Protein 9HVC (pdb70)

Sequence (69 aa):
GSDDGAFGDIWAYMSEALTGAPGKIIACGMLFSVAYFGVVKPNLGLALVSALMMLVMANGEKIISSFLD

Structure (mmCIF, N/CA/C/O backbone):
data_9HVC
#
_entry.id   9HVC
#
_cell.length_a   1.00
_cell.length_b   1.00
_cell.length_c   1.00
_cell.angle_alpha   90.00
_cell.angle_beta   90.00
_cell.angle_gamma   90.00
#
_symmetry.space_group_name_H-M   'P 1'
#
loop_
_entity.id
_entity.type
_entity.pdbx_description
1 polymer 'Pili assembly chaperone'
2 non-polymer 1,2-DIPALMITOYL-PHOSPHATIDYL-GLYCEROLE
3 water water
#
loop_
_atom_site.group_PDB
_atom_site.id
_atom_site.type_symbol
_atom_site.label_atom_id
_atom_site.label_alt_id
_atom_site.label_comp_id
_atom_site.label_asym_id
_atom_site.label_entity_id
_atom_site.label_seq_id
_atom_site.pdbx_PDB_ins_code
_atom_site.Cartn_x
_atom_site.Cartn_y
_atom_site.Cartn_z
_atom_site.occupancy
_atom_site.B_iso_or_equiv
_atom_site.auth_seq_id
_atom_site.auth_comp_id
_atom_site.auth_asym_id
_atom_site.auth_atom_id
_atom_site.pdbx_PDB_model_num
ATOM 1 N N . GLY A 1 1 ? 175.546 204.667 195.393 1.00 55.47 1 GLY A N 1
ATOM 2 C CA . GLY A 1 1 ? 176.000 204.207 196.691 1.00 55.17 1 GLY A CA 1
ATOM 3 C C . GLY A 1 1 ? 177.401 204.666 197.038 1.00 62.62 1 GLY A C 1
ATOM 4 O O . GLY A 1 1 ? 177.977 205.511 196.356 1.00 70.61 1 GLY A O 1
ATOM 5 N N . SER A 1 2 ? 177.954 204.108 198.108 1.00 65.89 2 SER A N 1
ATOM 6 C CA . SER A 1 2 ? 179.298 204.434 198.561 1.00 64.17 2 SER A CA 1
ATOM 7 C C . SER A 1 2 ? 180.191 203.218 198.376 1.00 68.43 2 SER A C 1
ATOM 8 O O . SER A 1 2 ? 179.811 202.102 198.744 1.00 72.94 2 SER A O 1
ATOM 11 N N . ASP A 1 3 ? 181.373 203.436 197.803 1.00 65.93 3 ASP A N 1
ATOM 12 C CA . ASP A 1 3 ? 182.316 202.353 197.564 1.00 59.11 3 ASP A CA 1
ATOM 13 C C . ASP A 1 3 ? 183.160 202.016 198.784 1.00 62.63 3 ASP A C 1
ATOM 14 O O . ASP A 1 3 ? 183.870 201.006 198.764 1.00 64.96 3 ASP A O 1
ATOM 19 N N . ASP A 1 4 ? 183.102 202.826 199.835 1.00 65.18 4 ASP A N 1
ATOM 20 C CA . ASP A 1 4 ? 183.941 202.659 201.007 1.00 64.10 4 ASP A CA 1
ATOM 21 C C . ASP A 1 4 ? 183.153 201.987 202.130 1.00 62.97 4 ASP A C 1
ATOM 22 O O . ASP A 1 4 ? 182.026 201.524 201.941 1.00 66.09 4 ASP A O 1
ATOM 27 N N . GLY A 1 5 ? 183.754 201.933 203.314 1.00 55.19 5 GLY A N 1
ATOM 28 C CA . GLY A 1 5 ? 183.112 201.330 204.463 1.00 52.82 5 GLY A CA 1
ATOM 29 C C . GLY A 1 5 ? 183.808 200.067 204.920 1.00 56.50 5 GLY A C 1
ATOM 30 O O . GLY A 1 5 ? 184.963 199.823 204.562 1.00 60.30 5 GLY A O 1
ATOM 31 N N . ALA A 1 6 ? 183.111 199.255 205.716 1.00 48.32 6 ALA A N 1
ATOM 32 C CA . ALA A 1 6 ? 183.695 198.008 206.192 1.00 46.52 6 ALA A CA 1
ATOM 33 C C . ALA A 1 6 ? 183.963 197.038 205.050 1.00 51.03 6 ALA A C 1
ATOM 34 O O . ALA A 1 6 ? 184.948 196.294 205.089 1.00 55.87 6 ALA A O 1
ATOM 36 N N . PHE A 1 7 ? 183.105 197.031 204.033 1.00 47.77 7 PHE A N 1
ATOM 37 C CA . PHE A 1 7 ? 183.209 196.103 202.918 1.00 43.50 7 PHE A CA 1
ATOM 38 C C . PHE A 1 7 ? 183.787 196.748 201.666 1.00 45.32 7 PHE A C 1
ATOM 39 O O . PHE A 1 7 ? 183.695 196.163 200.583 1.00 48.40 7 PHE A O 1
ATOM 47 N N . GLY A 1 8 ? 184.374 197.938 201.79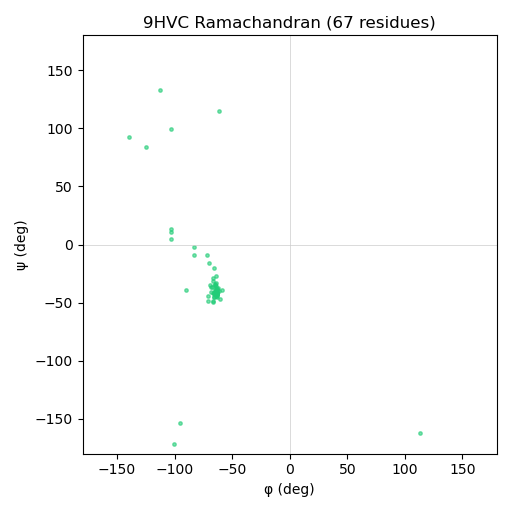0 1.00 42.58 8 GLY A N 1
ATOM 48 C CA . GLY A 1 8 ? 184.953 198.591 200.627 1.00 39.68 8 GLY A CA 1
ATOM 49 C C . GLY A 1 8 ? 186.128 197.830 200.045 1.00 44.74 8 GLY A C 1
ATOM 50 O O . GLY A 1 8 ? 186.273 197.734 198.825 1.00 49.46 8 GLY A O 1
ATOM 51 N N . ASP A 1 9 ? 186.987 197.284 200.909 1.00 49.17 9 ASP A N 1
ATOM 52 C CA . ASP A 1 9 ? 188.134 196.518 200.432 1.00 41.47 9 ASP A CA 1
ATOM 53 C C . ASP A 1 9 ? 187.695 195.253 199.706 1.00 45.09 9 ASP A C 1
ATOM 54 O O . ASP A 1 9 ? 188.294 194.874 198.694 1.00 49.30 9 ASP A O 1
ATOM 59 N N . ILE A 1 10 ? 186.663 194.579 200.215 1.00 37.67 10 ILE A N 1
ATOM 60 C CA . ILE A 1 10 ? 186.130 193.410 199.523 1.00 39.90 10 ILE A CA 1
ATOM 61 C C . ILE A 1 10 ? 185.560 193.810 198.170 1.00 41.25 10 ILE A C 1
ATOM 62 O O . ILE A 1 10 ? 185.800 193.144 197.157 1.00 45.39 10 ILE A O 1
ATOM 67 N N . TRP A 1 11 ? 184.799 194.906 198.131 1.00 44.75 11 TRP A N 1
ATOM 68 C CA . TRP A 1 11 ? 184.253 195.381 196.865 1.00 41.94 11 TRP A CA 1
ATOM 69 C C . TRP A 1 11 ? 185.361 195.797 195.909 1.00 39.63 11 TRP A C 1
ATOM 70 O O . TRP A 1 11 ? 185.296 195.508 194.709 1.00 44.56 11 TRP A O 1
ATOM 81 N N . ALA A 1 12 ? 186.385 196.482 196.423 1.00 41.35 12 ALA A N 1
ATOM 82 C CA . ALA A 1 12 ? 187.494 196.904 195.575 1.00 43.81 12 ALA A CA 1
ATOM 83 C C . ALA A 1 12 ? 188.231 195.706 194.994 1.00 43.05 12 ALA A C 1
ATOM 84 O O . ALA A 1 12 ? 188.570 195.693 193.806 1.00 42.26 12 ALA A O 1
ATOM 86 N N . TYR A 1 13 ? 188.484 194.687 195.816 1.00 43.25 13 TYR A N 1
ATOM 87 C CA . TYR A 1 13 ? 189.156 193.494 195.318 1.00 41.41 13 TYR A CA 1
ATOM 88 C C . TYR A 1 13 ? 188.293 192.763 194.299 1.00 46.96 13 TYR A C 1
ATOM 89 O O . TYR A 1 13 ? 188.784 192.356 193.240 1.00 48.93 13 TYR A O 1
ATOM 98 N N . MET A 1 14 ? 187.006 192.589 194.599 1.00 46.64 14 MET A N 1
ATOM 99 C CA . MET A 1 14 ? 186.131 191.843 193.702 1.00 44.19 14 MET A CA 1
ATOM 100 C C . MET A 1 14 ? 185.965 192.552 192.365 1.00 44.73 14 MET A C 1
ATOM 101 O O . MET A 1 14 ? 185.997 191.910 191.310 1.00 45.65 14 MET A O 1
ATOM 106 N N . SER A 1 15 ? 185.783 193.874 192.387 1.00 45.09 15 SER A N 1
ATOM 107 C CA . SER A 1 15 ? 185.614 194.615 191.141 1.00 44.98 15 SER A CA 1
ATOM 108 C C . SER A 1 15 ? 186.877 194.564 190.290 1.00 49.62 15 SER A C 1
ATOM 109 O O . SER A 1 15 ? 186.802 194.433 189.063 1.00 55.27 15 SER A O 1
ATOM 112 N N . GLU A 1 16 ? 188.046 194.677 190.922 1.00 45.01 16 GLU A N 1
ATOM 113 C CA . GLU A 1 16 ? 189.297 194.584 190.178 1.00 47.86 16 GLU A CA 1
ATOM 114 C C . GLU A 1 16 ? 189.524 193.174 189.648 1.00 47.30 16 GLU A C 1
ATOM 115 O O . GLU A 1 16 ? 190.052 192.998 188.545 1.00 53.39 16 GLU A O 1
ATOM 121 N N . ALA A 1 17 ? 189.137 192.158 190.422 1.00 43.51 17 ALA A N 1
ATOM 122 C CA . ALA A 1 17 ? 189.308 190.774 189.998 1.00 41.03 17 ALA A CA 1
ATOM 123 C C . ALA A 1 17 ? 188.459 190.426 188.785 1.00 42.17 17 ALA A C 1
ATOM 124 O O . ALA A 1 17 ? 188.759 189.445 188.098 1.00 46.47 17 ALA A O 1
ATOM 126 N N . LEU A 1 18 ? 187.406 191.199 188.513 1.00 42.61 18 LEU A N 1
ATOM 127 C CA . LEU A 1 18 ? 186.565 190.932 187.352 1.00 38.00 18 LEU A CA 1
ATOM 128 C C . LEU A 1 18 ? 187.348 191.091 186.056 1.00 45.67 18 LEU A C 1
ATOM 129 O O . LEU A 1 18 ? 187.188 190.297 185.123 1.00 47.08 18 LEU A O 1
ATOM 134 N N . THR A 1 19 ? 188.194 192.115 185.975 1.00 44.54 19 THR A N 1
ATOM 135 C CA . THR A 1 19 ? 189.058 192.322 184.822 1.00 40.06 19 THR A CA 1
ATOM 136 C C . THR A 1 19 ? 190.500 191.913 185.083 1.00 40.49 19 THR A C 1
ATOM 137 O O . THR A 1 19 ? 191.355 192.121 184.219 1.00 48.15 19 THR A O 1
ATOM 141 N N . GLY A 1 20 ? 190.790 191.345 186.244 1.00 40.21 20 GLY A N 1
ATOM 142 C CA . GLY A 1 20 ? 192.113 190.890 186.601 1.00 35.69 20 GLY A CA 1
ATOM 143 C C . GLY A 1 20 ? 192.312 189.418 186.317 1.00 42.92 20 GLY A C 1
ATOM 144 O O . GLY A 1 20 ? 191.662 188.836 185.442 1.00 49.09 20 GLY A O 1
ATOM 145 N N . ALA A 1 21 ? 193.223 188.805 187.071 1.00 42.53 21 ALA A N 1
ATOM 146 C CA . ALA A 1 21 ? 193.531 187.391 186.862 1.00 39.03 21 ALA A CA 1
ATOM 147 C C . ALA A 1 21 ? 192.328 186.477 187.068 1.00 40.84 21 ALA A C 1
ATOM 148 O O . ALA A 1 21 ? 192.114 185.587 186.227 1.00 40.84 21 ALA A O 1
ATOM 150 N N . PRO A 1 22 ? 191.525 186.605 188.137 1.00 37.13 22 PRO A N 1
ATOM 151 C CA . PRO A 1 22 ? 190.346 185.727 188.249 1.00 36.16 22 PRO A CA 1
ATOM 152 C C . PRO A 1 22 ? 189.376 185.861 187.088 1.00 39.53 22 PRO A C 1
ATOM 153 O O . PRO A 1 22 ? 188.829 184.854 186.625 1.00 43.65 22 PRO A O 1
ATOM 157 N N . GLY A 1 23 ? 189.150 187.082 186.602 1.00 40.83 23 GLY A N 1
ATOM 158 C CA . GLY A 1 23 ? 188.309 187.252 185.430 1.00 27.52 23 GLY A CA 1
ATOM 159 C C . GLY A 1 23 ? 188.945 186.687 184.175 1.00 34.05 23 GLY A C 1
ATOM 160 O O . GLY A 1 23 ? 188.258 186.141 183.310 1.00 38.12 23 GLY A O 1
ATOM 161 N N . LYS A 1 24 ? 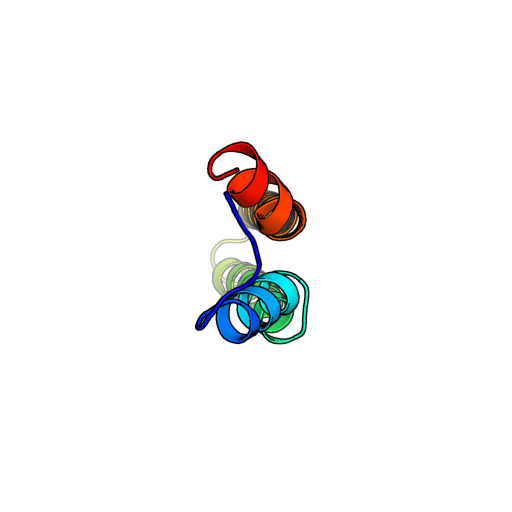190.266 186.822 184.055 1.00 41.00 24 LYS A N 1
ATOM 162 C CA . LYS A 1 24 ? 190.963 186.303 182.883 1.00 29.92 24 LYS A CA 1
ATOM 163 C C . LYS A 1 24 ? 190.975 184.780 182.875 1.00 31.72 24 LYS A C 1
ATOM 164 O O . LYS A 1 24 ? 190.916 184.158 181.808 1.00 38.06 24 LYS A O 1
ATOM 170 N N . ILE A 1 25 ? 191.065 184.161 184.054 1.00 31.85 25 ILE A N 1
ATOM 171 C CA . ILE A 1 25 ? 191.026 182.704 184.140 1.00 27.92 25 ILE A CA 1
ATOM 172 C C . ILE A 1 25 ? 189.681 182.179 183.656 1.00 35.76 25 ILE A C 1
ATOM 173 O O . ILE A 1 25 ? 189.611 181.181 182.928 1.00 43.65 25 ILE A O 1
ATOM 178 N N . ILE A 1 26 ? 188.592 182.838 184.054 1.00 31.36 26 ILE A N 1
ATOM 179 C CA . ILE A 1 26 ? 187.270 182.458 183.566 1.00 30.41 26 ILE A CA 1
ATOM 180 C C . ILE A 1 26 ? 187.170 182.685 182.063 1.00 35.45 26 ILE A C 1
ATOM 181 O O . ILE A 1 26 ? 186.624 181.851 181.331 1.00 43.74 26 ILE A O 1
ATOM 186 N N . ALA A 1 27 ? 187.688 183.816 181.579 1.00 37.62 27 ALA A N 1
ATOM 187 C CA . ALA A 1 27 ? 187.675 184.088 180.146 1.00 30.69 27 ALA A CA 1
ATOM 188 C C . ALA A 1 27 ? 188.504 183.066 179.379 1.00 36.90 27 ALA A C 1
ATOM 189 O O . ALA A 1 27 ? 188.128 182.655 178.276 1.00 43.53 27 ALA A O 1
ATOM 191 N N . CYS A 1 28 ? 189.643 182.654 179.940 1.00 35.03 28 CYS A N 1
ATOM 192 C CA . CYS A 1 28 ? 190.435 181.600 179.316 1.00 27.94 28 CYS A CA 1
ATOM 193 C C . CYS A 1 28 ? 189.673 180.282 179.299 1.00 40.74 28 CYS A C 1
ATOM 194 O O . CYS A 1 28 ? 189.802 179.493 178.356 1.00 43.28 28 CYS A O 1
ATOM 197 N N . GLY A 1 29 ? 188.882 180.024 180.341 1.00 33.76 29 GLY A N 1
ATOM 198 C CA . GLY A 1 29 ? 188.062 178.826 180.356 1.00 24.12 29 GLY A CA 1
ATOM 199 C C . GLY A 1 29 ? 187.020 178.816 179.255 1.00 32.95 29 GLY A C 1
ATOM 200 O O . GLY A 1 29 ? 186.697 177.761 178.706 1.00 40.87 29 GLY A O 1
ATOM 201 N N . MET A 1 30 ? 186.468 179.987 178.928 1.00 38.94 30 MET A N 1
ATOM 202 C CA . MET A 1 30 ? 185.511 180.073 177.829 1.00 35.81 30 MET A CA 1
ATOM 203 C C . MET A 1 30 ? 186.164 179.698 176.506 1.00 39.31 30 MET A C 1
ATOM 204 O O . MET A 1 30 ? 185.572 178.989 175.687 1.00 46.20 30 MET A O 1
ATOM 209 N N . LEU A 1 31 ? 187.386 180.181 176.275 1.00 39.84 31 LEU A N 1
ATOM 210 C CA . LEU A 1 31 ? 188.093 179.845 175.044 1.00 40.40 31 LEU A CA 1
ATOM 211 C C . LEU A 1 31 ? 188.441 178.365 174.997 1.00 37.29 31 LEU A C 1
ATOM 212 O O . LEU A 1 31 ? 188.312 177.723 173.949 1.00 46.15 31 LEU A O 1
ATOM 217 N N . PHE A 1 32 ? 188.886 177.806 176.124 1.00 36.37 32 PHE A N 1
ATOM 218 C CA . PHE A 1 32 ? 189.156 176.374 176.184 1.00 29.38 32 PHE A CA 1
ATOM 219 C C . PHE A 1 32 ? 187.885 1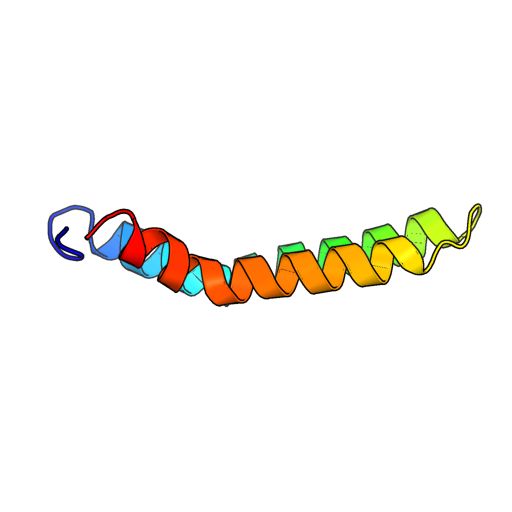75.570 175.953 1.00 34.39 32 PHE A C 1
ATOM 220 O O . PHE A 1 32 ? 187.904 174.552 175.254 1.00 42.36 32 PHE A O 1
ATOM 228 N N . SER A 1 33 ? 186.772 176.013 176.539 1.00 32.72 33 SER A N 1
ATOM 229 C CA . SER A 1 33 ? 185.502 175.325 176.339 1.00 27.32 33 SER A CA 1
A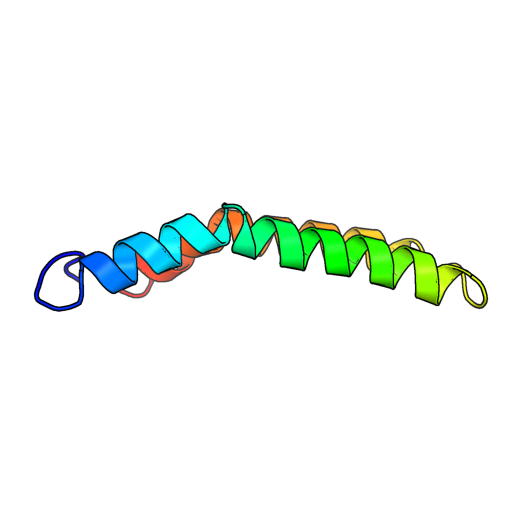TOM 230 C C . SER A 1 33 ? 185.049 175.409 174.888 1.00 36.77 33 SER A C 1
ATOM 231 O O . SER A 1 33 ? 184.549 174.427 174.328 1.00 40.73 33 SER A O 1
ATOM 234 N N . VAL A 1 34 ? 185.211 176.577 174.263 1.00 39.11 34 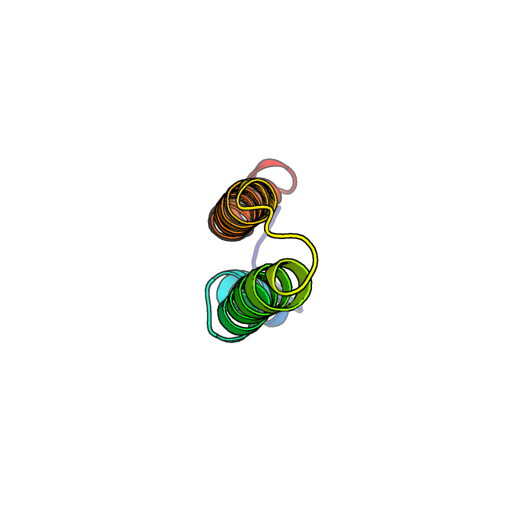VAL A N 1
ATOM 235 C CA . VAL A 1 34 ? 184.825 176.734 172.863 1.00 35.96 34 VAL A CA 1
ATOM 236 C C . VAL A 1 34 ? 185.671 175.829 171.979 1.00 36.83 34 VAL A C 1
ATOM 237 O O . VAL A 1 34 ? 185.161 175.155 171.077 1.00 38.69 34 VAL A O 1
ATOM 241 N N . ALA A 1 35 ? 186.981 175.800 172.229 1.00 35.80 35 ALA A N 1
ATOM 242 C CA . ALA A 1 35 ? 187.860 174.929 171.460 1.00 29.84 35 ALA A CA 1
ATOM 243 C C . ALA A 1 35 ? 187.519 173.461 171.678 1.00 34.82 35 ALA A C 1
ATOM 244 O O . ALA A 1 35 ? 187.468 172.681 170.720 1.00 44.23 35 ALA A O 1
ATOM 246 N N . TYR A 1 36 ? 187.276 173.065 172.929 1.00 31.88 36 TYR A N 1
ATOM 247 C CA . TYR A 1 36 ? 187.037 171.656 173.223 1.00 30.81 36 TYR A CA 1
ATOM 248 C C . TYR A 1 36 ? 185.730 171.176 172.605 1.00 32.69 36 TYR A C 1
ATOM 249 O O . TYR A 1 36 ? 185.693 170.139 171.935 1.00 43.63 36 TYR A O 1
ATOM 258 N N . PHE A 1 37 ? 184.645 171.920 172.819 1.00 34.02 37 PHE A N 1
ATOM 259 C CA . PHE A 1 37 ? 183.355 171.526 172.269 1.00 37.09 37 PHE A CA 1
ATOM 260 C C . PHE A 1 37 ? 183.295 171.671 170.757 1.00 37.66 37 PHE A C 1
ATOM 261 O O . PHE A 1 37 ? 182.393 171.104 170.133 1.00 46.54 37 PHE A O 1
ATOM 269 N N . GLY A 1 38 ? 184.230 172.399 170.158 1.00 37.72 38 GLY A N 1
ATOM 270 C CA . GLY A 1 38 ? 184.349 172.485 168.721 1.00 38.77 38 GLY A CA 1
ATOM 271 C C . GLY A 1 38 ? 185.111 171.360 168.067 1.00 41.77 38 GLY A C 1
ATOM 272 O O . GLY A 1 38 ? 185.232 171.342 166.841 1.00 52.49 38 GLY A O 1
ATOM 273 N N . VAL A 1 39 ? 185.643 170.419 168.848 1.00 39.13 39 VAL A N 1
ATOM 274 C CA . VAL A 1 39 ? 186.343 169.278 168.266 1.00 35.22 39 VAL A CA 1
ATOM 275 C C . VAL A 1 39 ? 185.370 168.400 167.488 1.00 43.68 39 VAL A C 1
ATOM 276 O O . VAL A 1 39 ? 185.627 168.024 166.339 1.00 53.14 39 VAL A O 1
ATOM 280 N N . VAL A 1 40 ? 184.238 168.069 168.099 1.00 46.03 40 VAL A N 1
ATOM 281 C CA . VAL A 1 40 ? 183.233 167.241 167.443 1.00 47.22 40 VAL A CA 1
ATOM 282 C C . VAL A 1 40 ? 182.228 168.094 166.681 1.00 49.71 40 VAL A C 1
ATOM 283 O O . VAL A 1 40 ? 181.817 167.740 165.574 1.00 55.48 40 VAL A O 1
ATOM 287 N N . LYS A 1 41 ? 181.843 169.236 167.244 1.00 51.54 41 LYS A N 1
ATOM 288 C CA . LYS A 1 41 ? 180.871 170.142 166.634 1.00 54.04 41 LYS A CA 1
ATOM 289 C C . LYS A 1 41 ? 181.500 171.523 166.523 1.00 53.56 41 LYS A C 1
ATOM 290 O O . LYS A 1 41 ? 181.299 172.382 167.391 1.00 56.26 41 LYS A O 1
ATOM 296 N N . PRO A 1 42 ? 182.277 171.769 165.468 1.00 51.91 42 PRO A N 1
ATOM 297 C CA . PRO A 1 42 ? 182.897 173.092 165.291 1.00 50.38 42 PRO A CA 1
ATOM 298 C C . PRO A 1 42 ? 181.841 174.176 165.151 1.00 60.44 42 PRO A C 1
ATOM 299 O O . PRO A 1 42 ? 181.078 174.205 164.183 1.00 65.07 42 PRO A O 1
ATOM 303 N N . ASN A 1 43 ? 181.801 175.077 166.131 1.00 56.46 43 ASN A N 1
ATOM 304 C CA . ASN A 1 43 ? 180.795 176.136 166.171 1.00 51.04 43 ASN A CA 1
ATOM 305 C C . ASN A 1 43 ? 181.524 177.395 166.635 1.00 57.78 43 ASN A C 1
ATOM 306 O O . ASN A 1 43 ? 181.655 177.635 167.838 1.00 55.95 43 ASN A O 1
ATOM 311 N N . LEU A 1 44 ? 182.005 178.188 165.677 1.00 47.25 44 LEU A N 1
ATOM 312 C CA . LEU A 1 44 ? 182.666 179.448 165.991 1.00 44.05 44 LEU A CA 1
ATOM 313 C C . LEU A 1 44 ? 181.700 180.522 166.469 1.00 47.64 44 LEU A C 1
ATOM 314 O O . LEU A 1 44 ? 182.152 181.580 166.917 1.00 47.35 44 LEU A O 1
ATOM 319 N N . GLY A 1 45 ? 180.392 180.284 166.374 1.00 48.91 45 GLY A N 1
ATOM 320 C CA . GLY A 1 45 ? 179.436 181.231 166.920 1.00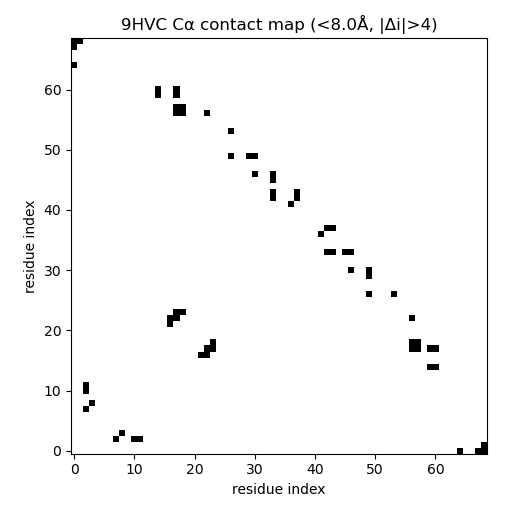 44.16 45 GLY A CA 1
ATOM 321 C C . GLY A 1 45 ? 179.532 181.352 168.428 1.00 45.93 45 GLY A C 1
ATOM 322 O O . GLY A 1 45 ? 179.314 182.429 168.988 1.00 54.40 45 GLY A O 1
ATOM 323 N N . LEU A 1 46 ? 179.850 180.248 169.109 1.00 41.38 46 LEU A N 1
ATOM 324 C CA . LEU A 1 46 ? 180.031 180.299 170.555 1.00 40.35 46 LEU A CA 1
ATOM 325 C C . LEU A 1 46 ? 181.247 181.129 170.937 1.00 39.99 46 LEU A C 1
ATOM 326 O O . LEU A 1 46 ? 181.283 181.709 172.027 1.00 42.11 46 LEU A O 1
ATOM 331 N N . ALA A 1 47 ? 182.255 181.187 170.064 1.00 42.46 47 ALA A N 1
ATOM 332 C CA . ALA A 1 47 ? 183.392 182.066 170.309 1.00 37.61 47 ALA A CA 1
ATOM 333 C C . ALA A 1 47 ? 182.963 183.527 170.304 1.00 45.47 47 ALA A C 1
ATOM 334 O O . ALA A 1 47 ? 183.458 184.329 171.103 1.00 46.10 47 ALA A O 1
ATOM 336 N N . LEU A 1 48 ? 182.046 183.892 169.404 1.00 44.96 48 LEU A N 1
ATOM 337 C CA . LEU A 1 48 ? 181.512 185.249 169.397 1.00 39.68 48 LEU A CA 1
ATOM 338 C C . LEU A 1 48 ? 180.752 185.552 170.681 1.00 42.07 48 LEU A C 1
ATOM 339 O O . LEU A 1 48 ? 180.872 186.649 171.237 1.00 47.57 48 LEU A O 1
ATOM 344 N N . VAL A 1 49 ? 179.958 184.593 171.161 1.00 39.72 49 VAL A N 1
ATOM 345 C CA . VAL A 1 49 ? 179.217 184.788 172.404 1.00 39.18 49 VAL A CA 1
ATOM 346 C C . VAL A 1 49 ? 180.176 184.915 173.580 1.00 39.27 49 VAL A C 1
ATOM 347 O O . VAL A 1 49 ? 179.950 185.707 174.502 1.00 46.38 49 VAL A O 1
ATOM 351 N N . SER A 1 50 ? 181.259 184.135 173.568 1.00 38.82 50 SER A N 1
ATOM 352 C CA . SER A 1 50 ? 18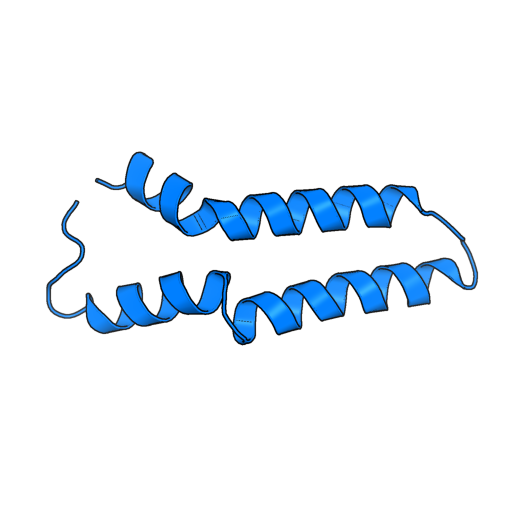2.256 184.233 174.628 1.00 38.64 50 SER A CA 1
ATOM 353 C C . SER A 1 50 ? 182.906 185.609 174.650 1.00 40.78 50 SER A C 1
ATOM 354 O O . SER A 1 50 ? 183.134 186.175 175.724 1.00 45.74 50 SER A O 1
ATOM 357 N N . ALA A 1 51 ? 183.215 186.161 173.475 1.00 42.20 51 ALA A N 1
ATOM 358 C CA . ALA A 1 51 ? 183.780 187.505 173.415 1.00 36.90 51 ALA A CA 1
ATOM 359 C C . ALA A 1 51 ? 182.796 188.539 173.947 1.00 43.21 51 ALA A C 1
ATOM 360 O O . ALA A 1 51 ? 183.190 189.478 174.647 1.00 44.31 51 ALA A O 1
ATOM 362 N N . LEU A 1 52 ? 181.511 188.387 173.618 1.00 36.63 52 LEU A N 1
ATOM 363 C CA . LEU A 1 52 ? 180.499 189.289 174.157 1.00 33.16 52 LEU A CA 1
ATOM 364 C C . LEU A 1 52 ? 180.402 189.161 175.670 1.00 37.99 52 LEU A C 1
ATOM 365 O O . LEU A 1 52 ? 180.112 190.139 176.367 1.00 46.09 52 LEU A O 1
ATOM 370 N N . MET A 1 53 ? 180.631 187.957 176.198 1.00 39.37 53 MET A N 1
ATOM 371 C CA . MET A 1 53 ? 180.654 187.785 177.645 1.00 38.17 53 MET A CA 1
ATOM 372 C C . MET A 1 53 ? 181.857 188.485 178.265 1.00 39.59 53 MET A C 1
ATOM 373 O O . MET A 1 53 ? 181.738 189.105 179.327 1.00 42.82 53 MET A O 1
ATOM 378 N N . MET A 1 54 ? 183.024 188.404 177.617 1.00 38.22 54 MET A N 1
ATOM 379 C CA . MET A 1 54 ? 184.184 189.148 178.103 1.00 35.79 54 MET A CA 1
ATOM 380 C C . MET A 1 54 ? 183.930 190.647 178.066 1.00 38.31 54 MET A C 1
ATOM 381 O O . MET A 1 54 ? 184.372 191.380 178.958 1.00 46.51 54 MET A O 1
ATOM 386 N N . LEU A 1 55 ? 183.228 191.124 177.037 1.00 34.26 55 LEU A N 1
ATOM 387 C CA . LEU A 1 55 ? 182.887 192.540 176.967 1.00 32.83 55 LEU A CA 1
ATOM 388 C C . LEU A 1 55 ? 181.989 192.943 178.129 1.00 36.88 55 LEU A C 1
ATOM 389 O O . LEU A 1 55 ? 182.134 194.036 178.686 1.00 44.33 55 LEU A O 1
ATOM 394 N N . VAL A 1 56 ? 181.054 192.070 178.508 1.00 31.89 56 VAL A N 1
ATOM 395 C CA . VAL A 1 56 ? 180.214 192.328 179.675 1.00 39.49 56 VAL A CA 1
ATOM 396 C C . VAL A 1 56 ? 181.055 192.339 180.947 1.00 36.97 56 VAL A C 1
ATOM 397 O O . VAL A 1 56 ? 180.872 193.194 181.821 1.00 44.66 56 VAL A O 1
ATOM 401 N N . MET A 1 57 ? 181.986 191.388 181.073 1.00 38.69 57 MET A N 1
ATOM 402 C CA . MET A 1 57 ? 182.879 191.374 182.228 1.00 31.82 57 MET A CA 1
ATOM 403 C C . MET A 1 57 ? 183.728 192.636 182.282 1.00 36.97 57 MET A C 1
ATOM 404 O O . MET A 1 57 ? 183.965 193.190 183.361 1.00 46.17 57 MET A O 1
ATOM 409 N N . ALA A 1 58 ? 184.200 193.102 181.124 1.00 34.87 58 ALA A N 1
ATOM 410 C CA . ALA A 1 58 ? 184.971 194.338 181.078 1.00 33.64 58 ALA A CA 1
ATOM 411 C C . ALA A 1 58 ? 184.139 195.536 181.512 1.00 39.03 58 ALA A C 1
ATOM 412 O O . ALA A 1 58 ? 184.687 196.524 182.012 1.00 44.92 58 ALA A O 1
ATOM 414 N N . ASN A 1 59 ? 182.822 195.468 181.334 1.00 41.43 59 ASN A N 1
ATOM 415 C CA . ASN A 1 59 ? 181.919 196.543 181.716 1.00 35.81 59 ASN A CA 1
ATOM 416 C C . ASN A 1 59 ? 181.162 196.246 183.003 1.00 36.04 59 ASN A C 1
ATOM 417 O O . ASN A 1 59 ? 180.229 196.978 183.342 1.00 52.30 59 ASN A O 1
ATOM 422 N N . GLY A 1 60 ? 181.545 195.193 183.727 1.00 38.86 60 GLY A N 1
ATOM 423 C CA . GLY A 1 60 ? 180.801 194.809 184.915 1.00 37.89 60 GLY A CA 1
ATOM 424 C C . GLY A 1 60 ? 180.848 195.854 186.012 1.00 39.36 60 GLY A C 1
ATOM 425 O O . GLY A 1 60 ? 179.835 196.137 186.655 1.00 49.53 60 GLY A O 1
ATOM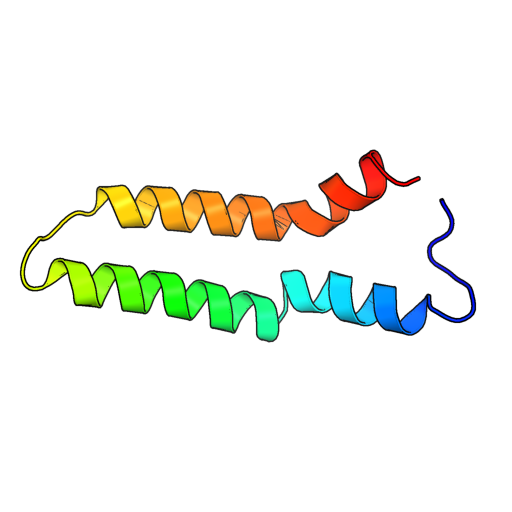 426 N N . GLU A 1 61 ? 182.024 196.437 186.247 1.00 44.08 61 GLU A N 1
ATOM 427 C CA . GLU A 1 61 ? 182.146 197.471 187.269 1.00 40.49 61 GLU A CA 1
ATOM 428 C C . GLU A 1 61 ? 181.299 198.688 186.923 1.00 45.44 61 GLU A C 1
ATOM 429 O O . GLU A 1 61 ? 180.650 199.271 187.798 1.00 46.74 61 GLU A O 1
ATOM 435 N N . LYS A 1 62 ? 181.301 199.089 185.651 1.00 43.06 62 LYS A N 1
ATOM 436 C CA . LYS A 1 62 ? 180.500 200.231 185.229 1.00 42.67 62 LYS A CA 1
ATOM 437 C C . LYS A 1 62 ? 179.009 199.947 185.365 1.00 46.36 62 LYS A C 1
ATOM 438 O O . LYS A 1 62 ? 178.241 200.813 185.799 1.00 48.42 62 LYS A O 1
ATOM 444 N N . ILE A 1 63 ? 178.580 198.738 184.996 1.00 36.74 63 ILE A N 1
ATOM 445 C CA . ILE A 1 63 ? 177.164 198.390 185.073 1.00 37.16 63 ILE A CA 1
ATOM 446 C C . ILE A 1 63 ? 176.697 198.372 186.523 1.00 38.44 63 ILE A C 1
ATOM 447 O O . ILE A 1 63 ? 175.634 198.905 186.859 1.00 43.46 63 ILE A O 1
ATOM 452 N N . ILE A 1 64 ? 177.487 197.754 187.403 1.00 40.46 64 ILE A N 1
ATOM 453 C CA . ILE A 1 64 ? 177.125 197.693 188.816 1.00 42.06 64 ILE A CA 1
ATOM 454 C C . ILE A 1 64 ? 177.087 199.090 189.420 1.00 43.76 64 ILE A C 1
ATOM 455 O O . ILE A 1 64 ? 176.153 199.442 190.151 1.00 45.07 64 ILE A O 1
ATOM 460 N N . SER A 1 65 ? 178.095 199.911 189.119 1.00 39.03 65 SER A N 1
ATOM 461 C CA . SER A 1 65 ? 178.163 201.248 189.695 1.00 38.47 65 SER A CA 1
ATOM 462 C C . SER A 1 65 ? 177.036 202.142 189.196 1.00 44.02 65 SER A C 1
ATOM 463 O O . SER A 1 65 ? 176.585 203.030 189.926 1.00 49.49 65 SER A O 1
ATOM 466 N N . SER A 1 66 ? 176.574 201.934 187.962 1.00 44.88 66 SER A N 1
ATOM 467 C CA . SER A 1 66 ? 175.473 202.743 187.452 1.00 45.22 66 SER A CA 1
ATOM 468 C C . SER A 1 66 ? 174.161 202.390 188.143 1.00 46.31 66 SER A C 1
ATOM 469 O O . SER A 1 66 ? 173.390 203.283 188.513 1.00 54.96 66 SER A O 1
ATOM 472 N N . PHE A 1 67 ? 173.884 201.097 188.316 1.00 43.97 67 PHE A N 1
ATOM 473 C CA . PHE A 1 67 ? 172.664 200.691 189.006 1.00 41.92 67 PHE A CA 1
ATOM 474 C C . PHE A 1 67 ? 172.746 201.000 190.495 1.00 43.47 67 PHE A C 1
ATOM 475 O O . PHE A 1 67 ? 171.827 201.597 191.067 1.00 52.55 67 PHE A O 1
ATOM 483 N N . LEU A 1 68 ? 173.841 200.613 191.135 1.00 41.95 68 LEU A N 1
ATOM 484 C CA . LEU A 1 68 ? 174.041 200.820 192.566 1.00 42.35 68 LEU A CA 1
ATOM 485 C C . LEU A 1 68 ? 174.990 201.999 192.734 1.00 45.60 68 LEU A C 1
ATOM 486 O O . LEU A 1 68 ? 176.208 201.850 192.608 1.00 50.42 68 LEU A O 1
ATOM 491 N N . ASP A 1 69 ? 174.426 203.169 193.017 1.00 56.33 69 ASP A N 1
ATOM 492 C CA . ASP A 1 69 ? 175.203 204.396 193.135 1.00 57.15 69 ASP A CA 1
ATOM 493 C C . ASP A 1 69 ? 176.193 204.321 194.286 1.00 64.37 69 ASP A C 1
ATOM 494 O O . ASP A 1 69 ? 177.366 204.005 194.084 1.00 71.56 69 ASP A O 1
#

Organism: NCBI:txid2511819

Secondary structure (DSSP, 8-state):
--S-STTHHHHHHHHHHHHSHHHHHHHHHHHHHHHHHTTTS--THHHHHHHHHHHHHHTHHHHHHHH--

Solvent-accessible surface area: 5478 Å² total; per-residue (Å²): 72,92,84,115,61,95,152,8,121,103,63,40,158,130,12,118,19,59,76,21,64,64,3,132,122,103,16,64,36,38,96,145,48,25,64,151,126,19,117,140,132,108,49,150,32,87,26,136,90,14,52,104,87,55,104,64,21,62,50,8,69,145,74,68,40,75,160,129,115

Foldseek 3Di:
DDCDDPCNVVSVVVLVCLLDDVVVVVLVVQVVVQVVVCPVPNDCVSVVVSVVVNVCSVCVVVVCVVVPD

Radius of gyration: 15.42 Å; Cα contacts (8 Å, |Δi|>4): 34; chains: 1; bounding box: 21×37×41 Å

B-factor: mean 45.51, std 9.7, range [24.12, 77.1]